Protein AF-A0A3B9ZSD0-F1 (afdb_monomer_lite)

Radius of gyration: 14.0 Å; chains: 1; bounding box: 35×30×34 Å

Foldseek 3Di:
DDDADDDDDAPQDWDWGQDPPRWIKIWGWDADPVNFKIKIWIWTQDPVRWIKIKIWIWGDDDQWIKIWIWIDDPVGIDIDIDIGHDD

Secondary structure (DSSP, 8-state):
---------SSS--EEEE-GGG-EEEEEEEE-TTS-EEEEEEEEE-TTSPEEEEEEEEEEETTEEEEEEEEEETTEEEEEEEEE---

Sequence (87 aa):
DITINDKFTLDGKECINKGWQDSKKTSVISWSADEKLLTITSKIPMQDGTDMTMTETYQMEGANLKVVANANSSFGEWAETYLFDKQ

Structure (mmCIF, N/CA/C/O backbone):
data_AF-A0A3B9ZSD0-F1
#
_entry.id   AF-A0A3B9ZSD0-F1
#
loop_
_atom_site.group_PDB
_atom_site.id
_atom_site.type_symbol
_atom_site.label_atom_id
_atom_site.label_alt_id
_atom_site.label_comp_id
_atom_site.label_asym_id
_atom_site.label_entity_id
_atom_site.label_seq_id
_atom_site.pdbx_PDB_ins_code
_atom_site.Cartn_x
_atom_site.Cartn_y
_atom_site.Cartn_z
_atom_site.occupancy
_atom_site.B_iso_or_equiv
_atom_site.auth_seq_id
_atom_site.auth_comp_id
_atom_site.auth_asym_id
_atom_site.auth_atom_id
_atom_site.pdbx_PDB_model_num
ATOM 1 N N . ASP A 1 1 ? 8.897 -19.205 1.937 1.00 55.09 1 ASP A N 1
ATOM 2 C CA . ASP A 1 1 ? 8.320 -17.978 2.514 1.00 55.09 1 ASP A CA 1
ATOM 3 C C . ASP A 1 1 ? 9.163 -16.771 2.167 1.00 55.09 1 ASP A C 1
ATOM 5 O O . ASP A 1 1 ? 10.354 -16.757 2.453 1.00 55.09 1 ASP A O 1
ATOM 9 N N . ILE A 1 2 ? 8.564 -15.799 1.483 1.00 63.94 2 ILE A N 1
ATOM 10 C CA . ILE A 1 2 ? 9.156 -14.479 1.258 1.00 63.94 2 ILE A CA 1
ATOM 11 C C . ILE A 1 2 ? 8.358 -13.517 2.132 1.00 63.94 2 ILE A C 1
ATOM 13 O O . ILE A 1 2 ? 7.156 -13.364 1.932 1.00 63.94 2 ILE A O 1
ATOM 17 N N . THR A 1 3 ? 9.019 -12.881 3.095 1.00 69.94 3 THR A N 1
ATOM 18 C CA . THR A 1 3 ? 8.406 -11.847 3.934 1.00 69.94 3 THR A CA 1
ATOM 19 C C . THR A 1 3 ? 8.879 -10.485 3.452 1.00 69.94 3 THR A C 1
ATOM 21 O O . THR A 1 3 ? 10.062 -10.159 3.564 1.00 69.94 3 THR A O 1
ATOM 24 N N . ILE A 1 4 ? 7.956 -9.679 2.932 1.00 74.62 4 ILE A N 1
ATOM 25 C CA . ILE A 1 4 ? 8.202 -8.274 2.599 1.00 74.62 4 ILE A CA 1
ATOM 26 C C . ILE A 1 4 ? 7.708 -7.439 3.780 1.00 74.62 4 ILE A C 1
ATOM 28 O O . ILE A 1 4 ? 6.581 -7.613 4.235 1.00 74.62 4 ILE A O 1
ATOM 32 N N . ASN A 1 5 ? 8.570 -6.571 4.308 1.00 79.50 5 ASN A N 1
ATOM 33 C CA . ASN A 1 5 ? 8.231 -5.680 5.413 1.00 79.50 5 ASN A CA 1
ATOM 34 C C . ASN A 1 5 ? 8.168 -4.248 4.888 1.00 79.50 5 ASN A C 1
ATOM 36 O O . ASN A 1 5 ? 9.212 -3.629 4.675 1.00 79.50 5 ASN A O 1
ATOM 40 N N . ASP A 1 6 ? 6.955 -3.732 4.731 1.00 81.88 6 ASP A N 1
ATOM 41 C CA . ASP A 1 6 ? 6.725 -2.339 4.369 1.00 81.88 6 ASP A CA 1
ATOM 42 C C . ASP A 1 6 ? 6.449 -1.508 5.627 1.00 81.88 6 ASP A C 1
ATOM 44 O O . ASP A 1 6 ? 5.720 -1.918 6.534 1.00 81.88 6 ASP A O 1
ATOM 48 N N . LYS A 1 7 ? 7.054 -0.321 5.692 1.00 84.06 7 LYS A N 1
ATOM 49 C CA . LYS A 1 7 ? 6.761 0.696 6.699 1.00 84.06 7 LYS A CA 1
ATOM 50 C C . LYS A 1 7 ? 5.919 1.787 6.070 1.00 84.06 7 LYS A C 1
ATOM 52 O O . LYS A 1 7 ? 6.254 2.346 5.029 1.00 84.06 7 LYS A O 1
ATOM 57 N N . PHE A 1 8 ? 4.841 2.099 6.759 1.00 84.81 8 PHE A N 1
ATOM 58 C CA . PHE A 1 8 ? 3.757 2.920 6.268 1.00 84.81 8 PHE A CA 1
ATOM 59 C C . PHE A 1 8 ? 3.537 4.086 7.227 1.00 84.81 8 PHE A C 1
ATOM 61 O O . PHE A 1 8 ? 3.507 3.887 8.443 1.00 84.81 8 PHE A O 1
ATOM 68 N N . THR A 1 9 ? 3.406 5.300 6.694 1.00 83.75 9 THR A N 1
ATOM 69 C CA . THR A 1 9 ? 3.037 6.482 7.481 1.00 83.75 9 THR A CA 1
ATOM 70 C C . THR A 1 9 ? 1.576 6.826 7.217 1.00 83.75 9 THR A C 1
ATOM 72 O O . THR A 1 9 ? 1.129 6.874 6.076 1.00 83.75 9 THR A O 1
ATOM 75 N N . LEU A 1 10 ? 0.808 7.050 8.284 1.00 83.88 10 LEU A N 1
ATOM 76 C CA . LEU A 1 10 ? -0.620 7.390 8.196 1.00 83.88 10 LEU A CA 1
ATOM 77 C C . LEU A 1 10 ? -0.861 8.903 8.054 1.00 83.88 10 LEU A C 1
ATOM 79 O O . LEU A 1 10 ? -1.983 9.370 8.207 1.00 83.88 10 LEU A O 1
ATOM 83 N N . ASP A 1 11 ? 0.191 9.681 7.799 1.00 84.31 11 ASP A N 1
ATOM 84 C CA . ASP A 1 11 ? 0.160 11.145 7.733 1.00 84.31 11 ASP A CA 1
ATOM 85 C C . ASP A 1 11 ? -0.193 11.687 6.338 1.00 84.31 11 ASP A C 1
ATOM 87 O O . ASP A 1 11 ? -0.081 12.889 6.095 1.00 84.31 11 ASP A O 1
ATOM 91 N N . GLY A 1 12 ? -0.593 10.810 5.412 1.00 79.94 12 GLY A N 1
ATOM 92 C CA . GLY A 1 12 ? -0.908 11.171 4.030 1.00 79.94 12 GLY A CA 1
ATOM 93 C C . GLY A 1 12 ? 0.312 11.474 3.163 1.00 79.94 12 GLY A C 1
ATOM 94 O O . GLY A 1 12 ? 0.147 11.850 2.003 1.00 79.94 12 GLY A O 1
ATOM 95 N N . LYS A 1 13 ? 1.534 11.334 3.692 1.00 87.31 13 LYS A N 1
ATOM 96 C CA . LYS A 1 13 ? 2.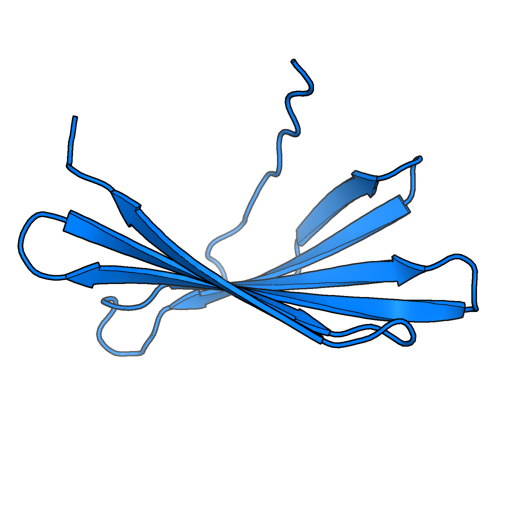759 11.576 2.927 1.00 87.31 13 LYS A CA 1
ATOM 97 C C . LYS A 1 13 ? 3.227 10.317 2.217 1.00 87.31 13 LYS A C 1
ATOM 99 O O . LYS A 1 13 ? 2.894 9.195 2.591 1.00 87.31 13 LYS A O 1
ATOM 104 N N . GLU A 1 14 ? 4.029 10.528 1.180 1.00 89.25 14 GLU A N 1
ATOM 105 C CA . GLU A 1 14 ? 4.703 9.439 0.489 1.00 89.25 14 GLU A CA 1
ATOM 106 C C . GLU A 1 14 ? 5.739 8.784 1.411 1.00 89.25 14 GLU A C 1
ATOM 108 O O . GLU A 1 14 ? 6.587 9.452 2.006 1.00 89.25 14 GLU A O 1
ATOM 113 N N . CYS A 1 15 ? 5.683 7.459 1.494 1.00 89.75 15 CYS A N 1
ATOM 114 C CA . CYS A 1 15 ? 6.692 6.624 2.123 1.00 89.75 15 CYS A CA 1
ATOM 115 C C . CYS A 1 15 ? 7.371 5.742 1.067 1.00 89.75 15 CYS A C 1
ATOM 117 O O . CYS A 1 15 ? 6.780 5.402 0.041 1.00 89.75 15 CYS A O 1
ATOM 119 N N . ILE A 1 16 ? 8.636 5.395 1.307 1.00 88.94 16 ILE A N 1
ATOM 120 C CA . ILE A 1 16 ? 9.464 4.638 0.364 1.00 88.94 16 ILE A CA 1
ATOM 121 C C . ILE A 1 16 ? 9.862 3.320 1.018 1.00 88.94 16 ILE A C 1
ATOM 123 O O . ILE A 1 16 ? 10.529 3.310 2.052 1.00 88.94 16 ILE A O 1
ATOM 127 N N . ASN A 1 17 ? 9.490 2.219 0.376 1.00 86.38 17 ASN A N 1
ATOM 128 C CA . ASN A 1 17 ? 9.826 0.860 0.772 1.00 86.38 17 ASN A CA 1
ATOM 129 C C . ASN A 1 17 ? 10.661 0.166 -0.309 1.00 86.38 17 ASN A C 1
ATOM 131 O O . ASN A 1 17 ? 10.701 0.587 -1.471 1.00 86.38 17 ASN A O 1
ATOM 135 N N . LYS A 1 18 ? 11.357 -0.907 0.078 1.00 83.00 18 LYS A N 1
ATOM 136 C CA . LYS A 1 18 ? 12.034 -1.774 -0.890 1.00 83.00 18 LYS A CA 1
ATOM 137 C C . LYS A 1 18 ? 10.983 -2.637 -1.582 1.00 83.00 18 LYS A C 1
ATOM 139 O O . LYS A 1 18 ? 10.326 -3.443 -0.935 1.00 83.00 18 LYS A O 1
ATOM 144 N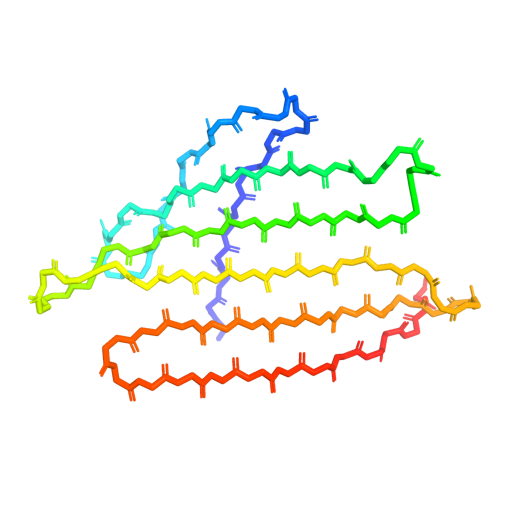 N . GLY A 1 19 ? 10.830 -2.437 -2.882 1.00 74.31 19 GLY A N 1
ATOM 145 C CA . GLY A 1 19 ? 9.992 -3.252 -3.747 1.00 74.31 19 GLY A CA 1
ATOM 146 C C . GLY A 1 19 ? 10.704 -4.522 -4.217 1.00 74.31 19 GLY A C 1
ATOM 147 O O . GLY A 1 19 ? 11.740 -4.934 -3.692 1.00 74.31 19 GLY A O 1
ATOM 148 N N . TRP A 1 20 ? 10.134 -5.151 -5.240 1.00 70.88 20 TRP A N 1
ATOM 149 C CA . TRP A 1 20 ? 10.668 -6.368 -5.850 1.00 70.88 20 TRP A CA 1
ATOM 150 C C . TRP A 1 20 ? 11.986 -6.100 -6.597 1.00 70.88 20 TRP A C 1
ATOM 152 O O . TRP A 1 20 ? 12.104 -5.068 -7.255 1.00 70.88 20 TRP A O 1
ATOM 162 N N . GLN A 1 21 ? 12.961 -7.017 -6.520 1.00 73.38 21 GLN A N 1
ATOM 163 C CA . GLN A 1 21 ? 14.261 -6.918 -7.219 1.00 73.38 21 GLN A CA 1
ATOM 164 C C . GLN A 1 21 ? 14.968 -5.554 -7.057 1.00 73.38 21 GLN A C 1
ATOM 166 O O . GLN A 1 21 ? 15.365 -4.931 -8.036 1.00 73.38 21 GLN A O 1
ATOM 171 N N . ASP A 1 22 ? 15.092 -5.065 -5.820 1.00 76.38 22 ASP A N 1
ATOM 172 C CA . ASP A 1 22 ? 15.725 -3.776 -5.479 1.00 76.38 22 ASP A CA 1
ATOM 173 C C . ASP A 1 22 ? 15.022 -2.516 -6.028 1.00 76.38 22 ASP A C 1
ATOM 175 O O . ASP A 1 22 ? 15.533 -1.400 -5.876 1.00 76.38 22 ASP A O 1
ATOM 179 N N . SER A 1 23 ? 13.821 -2.651 -6.603 1.00 81.06 23 SER A N 1
ATOM 180 C CA . SER A 1 23 ? 12.998 -1.497 -6.979 1.00 81.06 23 SER A CA 1
ATOM 181 C C . SER A 1 23 ? 12.582 -0.674 -5.754 1.00 81.06 23 SER A C 1
ATOM 183 O O . SER A 1 23 ? 12.542 -1.153 -4.618 1.00 81.06 23 SER A O 1
ATOM 185 N N . LYS A 1 24 ? 12.260 0.603 -5.975 1.00 87.50 24 LYS A N 1
ATOM 186 C CA . LYS A 1 24 ? 11.673 1.467 -4.945 1.00 87.50 24 LYS A CA 1
ATOM 187 C C . LYS A 1 24 ? 10.159 1.426 -5.084 1.00 87.50 24 LYS A C 1
ATOM 189 O O . LYS A 1 24 ? 9.637 1.861 -6.103 1.00 87.50 24 LYS A O 1
ATOM 194 N N . LYS A 1 25 ? 9.472 0.937 -4.056 1.00 89.50 25 LYS A N 1
ATOM 195 C CA . LYS A 1 25 ? 8.017 1.024 -3.938 1.00 89.50 25 LYS A CA 1
ATOM 196 C C . LYS A 1 25 ? 7.688 2.314 -3.196 1.00 89.50 25 LYS A C 1
ATOM 198 O O . LYS A 1 25 ? 7.999 2.420 -2.010 1.00 89.50 25 LYS A O 1
ATOM 203 N N . THR A 1 26 ? 7.088 3.293 -3.862 1.00 92.25 26 THR A N 1
ATOM 204 C CA . THR A 1 26 ? 6.525 4.459 -3.163 1.00 92.25 26 THR A CA 1
ATOM 205 C C . THR A 1 26 ? 5.087 4.164 -2.781 1.00 92.25 26 THR A C 1
ATOM 207 O O . THR A 1 26 ? 4.417 3.370 -3.441 1.00 92.25 26 THR A O 1
ATOM 210 N N . SER A 1 27 ? 4.607 4.691 -1.659 1.00 92.44 27 SER A N 1
ATOM 211 C CA . SER A 1 27 ? 3.234 4.461 -1.204 1.00 92.44 27 SER A CA 1
ATOM 212 C C . SER A 1 27 ? 2.670 5.668 -0.476 1.00 92.44 27 SER A C 1
ATOM 214 O O . SER A 1 27 ? 3.368 6.297 0.314 1.00 92.44 27 SER A O 1
ATOM 216 N N . VAL A 1 28 ? 1.397 5.963 -0.721 1.00 93.69 28 VAL A N 1
ATOM 217 C CA . VAL A 1 28 ? 0.623 7.000 -0.033 1.00 93.69 28 VAL A CA 1
ATOM 218 C C . VAL A 1 28 ? -0.590 6.344 0.602 1.00 93.69 28 VAL A C 1
ATOM 220 O O . VAL A 1 28 ? -1.243 5.500 -0.015 1.00 93.69 28 VAL A O 1
ATOM 223 N N . ILE A 1 29 ? -0.880 6.736 1.837 1.00 93.44 29 ILE A N 1
ATOM 224 C CA . ILE A 1 29 ? -1.965 6.166 2.626 1.00 93.44 29 ILE A CA 1
ATOM 225 C C . ILE A 1 29 ? -2.967 7.252 2.950 1.00 93.44 29 ILE A C 1
ATOM 227 O O . ILE A 1 29 ? -2.597 8.316 3.441 1.00 93.44 29 ILE A O 1
ATOM 231 N N . SER A 1 30 ? -4.238 6.967 2.709 1.00 93.06 30 SER A N 1
ATOM 232 C CA . SER A 1 30 ? -5.329 7.890 2.986 1.00 93.06 30 SER A CA 1
ATOM 233 C C . SER A 1 30 ? -6.484 7.171 3.660 1.00 93.06 30 SER A C 1
ATOM 235 O O . SER A 1 30 ? -6.930 6.123 3.192 1.00 93.06 30 SER A O 1
ATOM 237 N N . TRP A 1 31 ? -7.001 7.777 4.721 1.00 92.44 31 TRP A N 1
ATOM 238 C CA . TRP A 1 31 ? -8.278 7.404 5.310 1.00 92.44 31 TRP A CA 1
ATOM 239 C C . TRP A 1 31 ? -9.418 8.141 4.608 1.00 92.44 31 TRP A C 1
ATOM 241 O O . TRP A 1 31 ? -9.269 9.297 4.203 1.00 92.44 31 TRP A O 1
ATOM 251 N N . SER A 1 32 ? -10.568 7.485 4.483 1.00 92.00 32 SER A N 1
ATOM 252 C CA . SER A 1 32 ? -11.818 8.173 4.172 1.00 92.00 32 SER A CA 1
ATOM 253 C C . SER A 1 32 ? -12.194 9.148 5.293 1.00 92.00 32 SER A C 1
ATOM 255 O O . SER A 1 32 ? -11.774 8.997 6.438 1.00 92.00 32 SER A O 1
ATOM 257 N N . ALA A 1 33 ? -13.022 10.148 4.979 1.00 89.88 33 ALA A N 1
ATOM 258 C CA . ALA A 1 33 ? -13.449 11.164 5.949 1.00 89.88 33 ALA A CA 1
ATOM 259 C C . ALA A 1 33 ? -14.207 10.589 7.162 1.00 89.88 33 ALA A C 1
ATOM 261 O O . ALA A 1 33 ? -14.280 11.234 8.201 1.00 89.88 33 ALA A O 1
ATOM 262 N N . ASP A 1 34 ? -14.785 9.395 7.020 1.00 91.38 34 ASP A N 1
ATOM 263 C CA . ASP A 1 34 ? -15.465 8.661 8.087 1.00 91.38 34 ASP A CA 1
ATOM 264 C C . ASP A 1 34 ? -14.561 7.641 8.802 1.00 91.38 34 ASP A C 1
ATOM 266 O O . ASP A 1 34 ? -15.052 6.909 9.659 1.00 91.38 34 ASP A O 1
ATOM 270 N N . GLU A 1 35 ? -13.272 7.579 8.445 1.00 89.25 35 GLU A N 1
ATOM 271 C CA . GLU A 1 35 ? -12.247 6.683 9.004 1.00 89.25 35 GLU A CA 1
ATOM 272 C C . GLU A 1 35 ? -12.582 5.181 8.895 1.00 89.25 35 GLU A C 1
ATOM 274 O O . GLU A 1 35 ? -12.018 4.347 9.604 1.00 89.25 35 GLU A O 1
ATOM 279 N N . LYS A 1 36 ? -13.490 4.799 7.987 1.00 91.81 36 LYS A N 1
ATOM 280 C CA . LYS A 1 36 ? -13.907 3.395 7.794 1.00 91.81 36 LYS A CA 1
ATOM 281 C C . LYS A 1 36 ? -13.179 2.673 6.669 1.00 91.81 36 LYS A C 1
ATOM 283 O O . LYS A 1 36 ? -13.229 1.444 6.619 1.00 91.81 36 LYS A O 1
ATOM 288 N N . LEU A 1 37 ? -12.549 3.419 5.767 1.00 92.44 37 LEU A N 1
ATOM 289 C CA . LEU A 1 37 ? -11.845 2.897 4.606 1.00 92.44 37 LEU A CA 1
ATOM 290 C C . LEU A 1 37 ? -10.406 3.409 4.622 1.00 92.44 37 LEU A C 1
ATOM 292 O O . LEU A 1 37 ? -10.161 4.609 4.488 1.00 92.44 37 LEU A O 1
ATOM 296 N N . LEU A 1 38 ? -9.4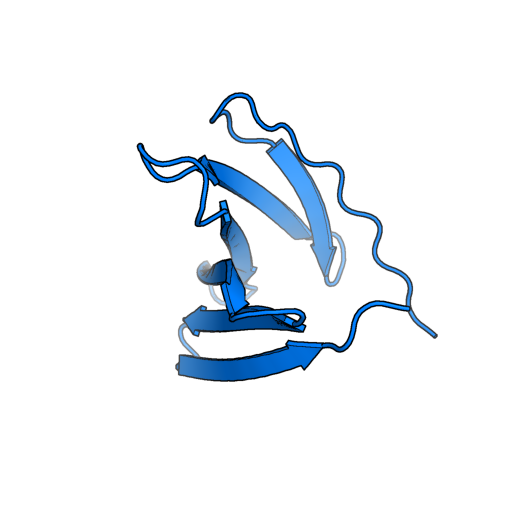58 2.488 4.747 1.00 94.25 38 LEU A N 1
ATOM 297 C CA . LEU A 1 38 ? -8.040 2.769 4.570 1.00 94.25 38 LEU A CA 1
ATOM 298 C C . LEU A 1 38 ? -7.654 2.430 3.137 1.00 94.25 38 LEU A C 1
ATOM 300 O O . LEU A 1 38 ? -7.815 1.291 2.714 1.00 94.25 38 LEU A O 1
ATOM 304 N N . THR A 1 39 ? -7.131 3.399 2.396 1.00 94.62 39 THR A N 1
ATOM 305 C CA . THR A 1 39 ? -6.618 3.185 1.039 1.00 94.62 39 THR A CA 1
ATOM 306 C C . THR A 1 39 ? -5.107 3.337 1.039 1.00 94.62 39 THR A C 1
ATOM 308 O O . THR A 1 39 ? -4.586 4.364 1.474 1.00 94.62 39 THR A O 1
ATOM 311 N N . ILE A 1 40 ? -4.409 2.332 0.525 1.00 93.81 40 ILE A N 1
ATOM 312 C CA . ILE A 1 40 ? -2.972 2.353 0.268 1.00 93.81 40 ILE A CA 1
ATOM 313 C C . ILE A 1 40 ? -2.792 2.362 -1.245 1.00 93.81 40 ILE A C 1
ATOM 315 O O . ILE A 1 40 ? -3.242 1.452 -1.934 1.00 93.81 40 ILE A O 1
ATOM 319 N N . THR A 1 41 ? -2.150 3.400 -1.773 1.00 93.19 41 THR A N 1
ATOM 320 C CA . THR A 1 41 ? -1.771 3.467 -3.188 1.00 93.19 41 THR A CA 1
ATOM 321 C C . THR A 1 41 ? -0.264 3.372 -3.298 1.00 93.19 41 THR A C 1
ATOM 323 O O . THR A 1 41 ? 0.446 4.249 -2.811 1.00 93.19 41 THR A O 1
ATOM 326 N N . SER A 1 42 ? 0.222 2.324 -3.949 1.00 91.81 42 SER A N 1
ATOM 327 C CA . SER A 1 42 ? 1.633 2.065 -4.183 1.00 91.81 42 SER A CA 1
ATOM 328 C C . SER A 1 42 ? 1.997 2.213 -5.653 1.00 91.81 42 SER A C 1
ATOM 330 O O . SER A 1 42 ? 1.217 1.853 -6.531 1.00 91.81 42 SER A O 1
ATOM 332 N N . LYS A 1 43 ? 3.213 2.686 -5.926 1.00 91.88 43 LYS A N 1
ATOM 333 C CA . LYS A 1 43 ? 3.801 2.704 -7.266 1.00 91.88 43 LYS A CA 1
ATOM 334 C C . LYS A 1 43 ? 5.123 1.960 -7.271 1.00 91.88 43 LYS A C 1
ATOM 336 O O . LYS A 1 43 ? 5.941 2.139 -6.366 1.00 91.88 43 LYS A O 1
ATOM 341 N N . ILE A 1 44 ? 5.310 1.114 -8.275 1.00 89.38 44 ILE A N 1
ATOM 342 C CA . ILE A 1 44 ? 6.526 0.329 -8.472 1.00 89.38 44 ILE A CA 1
ATOM 343 C C . ILE A 1 44 ? 6.996 0.548 -9.913 1.00 89.38 44 ILE A C 1
ATOM 345 O O . ILE A 1 44 ? 6.257 0.198 -10.834 1.00 89.38 44 ILE A O 1
ATOM 349 N N . PRO A 1 45 ? 8.205 1.092 -10.126 1.00 87.75 45 PRO A N 1
ATOM 350 C CA . PRO A 1 45 ? 8.753 1.255 -11.463 1.00 87.75 45 PRO A CA 1
ATOM 351 C C . PRO A 1 45 ? 9.079 -0.117 -12.058 1.00 87.75 45 PRO A C 1
ATOM 353 O O . PRO A 1 45 ? 9.754 -0.939 -11.428 1.00 87.75 45 PRO A O 1
ATOM 356 N N . MET A 1 46 ? 8.596 -0.363 -13.270 1.00 83.56 46 MET A N 1
ATOM 357 C CA . MET A 1 46 ? 8.839 -1.585 -14.030 1.00 83.56 46 MET A CA 1
ATOM 358 C C . MET A 1 46 ? 10.033 -1.431 -14.984 1.00 83.56 46 MET A C 1
ATOM 360 O O . MET A 1 46 ? 10.475 -0.331 -15.315 1.00 83.56 46 MET A O 1
ATOM 364 N N . GLN A 1 47 ? 10.582 -2.563 -15.433 1.00 81.50 47 GLN A N 1
ATOM 365 C CA . GLN A 1 47 ? 11.759 -2.597 -16.316 1.00 81.50 47 GLN A CA 1
ATOM 366 C C . GLN A 1 47 ? 11.486 -2.056 -17.728 1.00 81.50 47 GLN A C 1
ATOM 368 O O . GLN A 1 47 ? 12.421 -1.678 -18.428 1.00 81.50 47 GLN A O 1
ATOM 373 N N . ASP A 1 48 ? 10.221 -2.009 -18.144 1.00 84.19 48 ASP A N 1
ATOM 374 C CA . ASP A 1 48 ? 9.784 -1.446 -19.425 1.00 84.19 48 ASP A CA 1
ATOM 375 C C . ASP A 1 48 ? 9.672 0.092 -19.406 1.00 84.19 48 ASP A C 1
ATOM 377 O O . ASP A 1 48 ? 9.320 0.702 -20.415 1.00 84.19 48 ASP A O 1
ATOM 381 N N . GLY A 1 49 ? 9.992 0.722 -18.269 1.00 82.12 49 GLY A N 1
ATOM 382 C CA . GLY A 1 49 ? 9.935 2.169 -18.077 1.00 82.12 49 GLY A CA 1
ATOM 383 C C . GLY A 1 49 ? 8.555 2.701 -17.688 1.00 82.12 49 GLY A C 1
ATOM 384 O O . GLY A 1 49 ? 8.403 3.917 -17.578 1.00 82.12 49 GLY A O 1
ATOM 385 N N . THR A 1 50 ? 7.564 1.830 -17.476 1.00 87.31 50 THR A N 1
ATOM 386 C CA . THR A 1 50 ? 6.244 2.211 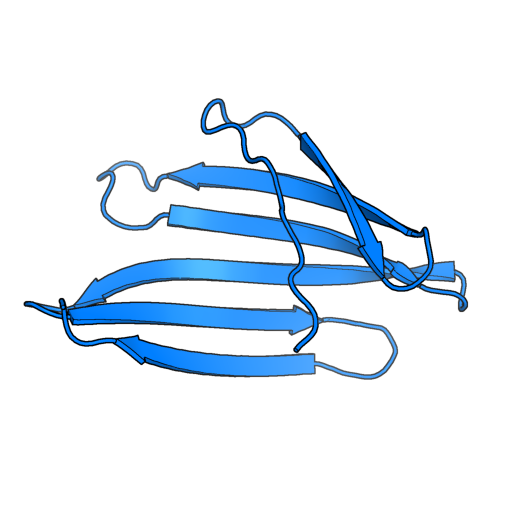-16.952 1.00 87.31 50 THR A CA 1
ATOM 387 C C . THR A 1 50 ? 6.160 2.011 -15.439 1.00 87.31 50 THR A C 1
ATOM 389 O O . THR A 1 50 ? 6.959 1.286 -14.847 1.00 87.31 50 THR A O 1
ATOM 392 N N . ASP A 1 51 ? 5.188 2.657 -14.795 1.00 88.19 51 ASP A N 1
ATOM 393 C CA . ASP A 1 51 ? 4.907 2.443 -13.377 1.00 88.19 51 ASP A CA 1
ATOM 394 C C . ASP A 1 51 ? 3.733 1.478 -13.218 1.00 88.19 51 ASP A C 1
ATOM 396 O O . ASP A 1 51 ? 2.632 1.728 -13.716 1.00 88.19 51 ASP A O 1
ATOM 400 N N . MET A 1 52 ? 3.935 0.416 -12.442 1.00 89.44 52 MET A N 1
ATOM 401 C CA . MET A 1 52 ? 2.827 -0.357 -11.899 1.00 89.44 52 MET A CA 1
ATOM 402 C C . MET A 1 52 ? 2.200 0.419 -10.751 1.00 89.44 52 MET A C 1
ATOM 404 O O . MET A 1 52 ? 2.886 0.761 -9.785 1.00 89.44 52 MET A O 1
ATOM 408 N N . THR A 1 53 ? 0.895 0.652 -10.823 1.00 92.31 53 THR A N 1
ATOM 409 C CA . THR A 1 53 ? 0.130 1.236 -9.720 1.00 92.31 53 THR A CA 1
ATOM 410 C C . THR A 1 53 ? -0.679 0.144 -9.045 1.00 92.31 53 THR A C 1
ATOM 412 O O . THR A 1 53 ? -1.418 -0.573 -9.710 1.00 92.31 53 THR A O 1
ATOM 415 N N . MET A 1 54 ? -0.550 0.025 -7.730 1.00 91.62 54 MET A N 1
ATOM 416 C CA . MET A 1 54 ? -1.309 -0.907 -6.907 1.00 91.62 54 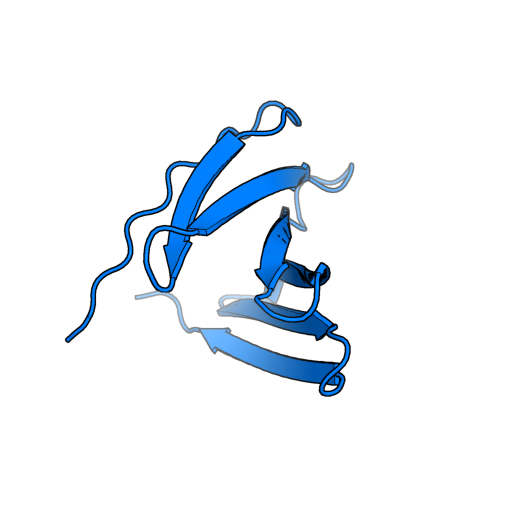MET A CA 1
ATOM 417 C C . MET A 1 54 ? -2.147 -0.119 -5.905 1.00 91.62 54 MET A C 1
ATOM 419 O O . MET A 1 54 ? -1.649 0.809 -5.275 1.00 91.62 54 MET A O 1
ATOM 423 N N . THR A 1 55 ? -3.415 -0.472 -5.761 1.00 94.12 55 THR A N 1
ATOM 424 C CA . THR A 1 55 ? -4.344 0.154 -4.825 1.00 94.12 55 THR A CA 1
ATOM 425 C C . THR A 1 55 ? -4.987 -0.924 -3.975 1.00 94.12 55 THR A C 1
ATOM 427 O O . THR A 1 55 ? -5.706 -1.780 -4.486 1.00 94.12 55 THR A O 1
ATOM 430 N N . GLU A 1 56 ? -4.749 -0.854 -2.673 1.00 93.81 56 GLU A N 1
ATOM 431 C CA . GLU A 1 56 ? -5.313 -1.756 -1.678 1.00 93.81 56 GLU A CA 1
ATOM 432 C C . GLU A 1 56 ? -6.251 -0.965 -0.769 1.00 93.81 56 GLU A C 1
ATOM 434 O O . GLU A 1 56 ? -5.849 0.026 -0.157 1.00 93.81 56 GLU A O 1
ATOM 439 N N . THR A 1 57 ? -7.509 -1.386 -0.680 1.00 94.88 57 THR A N 1
ATOM 440 C CA . THR A 1 57 ? -8.485 -0.788 0.233 1.00 94.88 57 THR A CA 1
ATOM 441 C C . THR A 1 57 ? -8.865 -1.772 1.320 1.00 94.88 57 THR A C 1
ATOM 443 O O . THR A 1 57 ? -9.286 -2.889 1.018 1.00 94.88 57 THR A O 1
ATOM 446 N N . TYR A 1 58 ? -8.780 -1.333 2.568 1.00 94.06 58 TYR A N 1
ATOM 447 C CA . TYR A 1 58 ? -9.115 -2.106 3.754 1.00 94.06 58 TYR A CA 1
ATOM 448 C C . TYR A 1 58 ? -10.352 -1.500 4.407 1.00 94.06 58 TYR A C 1
ATOM 450 O O . TYR A 1 58 ? -10.387 -0.302 4.704 1.00 94.06 58 TYR A O 1
ATOM 458 N N . GLN A 1 59 ? -11.361 -2.332 4.638 1.00 94.44 59 GLN A N 1
ATOM 459 C CA . GLN A 1 59 ? -12.632 -1.926 5.225 1.00 94.44 59 GLN A CA 1
ATOM 460 C C . GLN A 1 59 ? -13.193 -3.035 6.111 1.00 94.44 59 GLN A C 1
ATOM 462 O O . GLN A 1 59 ? -13.096 -4.213 5.781 1.00 94.44 59 GLN A O 1
ATOM 467 N N . MET A 1 60 ? -13.848 -2.667 7.210 1.00 92.44 60 MET A N 1
ATOM 468 C CA . MET A 1 60 ? -14.633 -3.623 7.993 1.00 92.44 60 MET A CA 1
ATOM 469 C C . MET A 1 60 ? -15.982 -3.900 7.315 1.00 92.44 60 MET A C 1
ATOM 471 O O . MET A 1 60 ? -16.773 -2.981 7.093 1.00 92.44 60 MET A O 1
ATOM 475 N N . GLU A 1 61 ? -16.267 -5.170 7.037 1.00 90.56 61 GLU A N 1
ATOM 476 C CA . GLU A 1 61 ? -17.559 -5.664 6.556 1.00 90.56 61 GLU A CA 1
ATOM 477 C C . GLU A 1 61 ? -18.170 -6.549 7.655 1.00 90.56 61 GLU A C 1
ATOM 479 O O . GLU A 1 61 ? -17.915 -7.748 7.763 1.00 90.56 61 GLU A O 1
ATOM 484 N N . GLY A 1 62 ? -18.925 -5.916 8.559 1.00 88.81 62 GLY A N 1
ATOM 485 C CA . GLY A 1 62 ? -19.435 -6.568 9.767 1.00 88.81 62 GLY A CA 1
ATOM 486 C C . GLY A 1 62 ? -18.313 -6.887 10.761 1.00 88.81 62 GLY A C 1
ATOM 487 O O . GLY A 1 62 ? -17.642 -5.980 11.251 1.00 88.81 62 GLY A O 1
ATOM 488 N N . ALA A 1 63 ? -18.132 -8.171 11.079 1.00 90.94 63 ALA A N 1
ATOM 489 C CA . ALA A 1 63 ? -17.057 -8.649 11.955 1.00 90.94 63 ALA A CA 1
ATOM 490 C C . ALA A 1 63 ? -15.745 -8.952 11.203 1.00 90.94 63 ALA A C 1
ATOM 492 O O . ALA A 1 63 ? -14.726 -9.214 11.844 1.00 90.94 63 ALA A O 1
ATOM 493 N N . ASN A 1 64 ? -15.771 -8.888 9.869 1.00 93.00 64 ASN A N 1
ATOM 494 C CA . ASN A 1 64 ? -14.696 -9.357 9.005 1.00 93.00 64 ASN A CA 1
ATOM 495 C C . ASN A 1 64 ? -13.953 -8.181 8.367 1.00 93.00 64 ASN A C 1
ATOM 497 O O . ASN A 1 64 ? -14.522 -7.109 8.149 1.00 93.00 64 ASN A O 1
ATOM 501 N N . LEU A 1 65 ? -12.677 -8.387 8.048 1.00 93.25 65 LEU A N 1
ATOM 502 C CA . LEU A 1 65 ? -11.867 -7.423 7.312 1.00 93.25 65 LEU A CA 1
ATOM 503 C C . LEU A 1 65 ? -11.944 -7.741 5.818 1.00 93.25 65 LEU A C 1
ATOM 505 O O . LEU A 1 65 ? -11.454 -8.776 5.370 1.00 93.25 65 LEU A O 1
ATOM 509 N 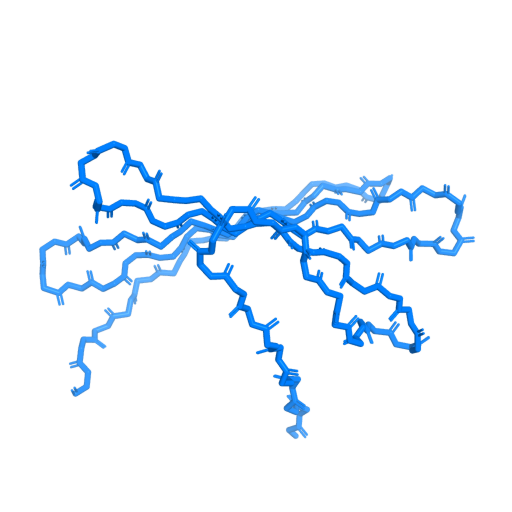N . LYS A 1 66 ? -12.531 -6.833 5.044 1.00 94.50 66 LYS A N 1
ATOM 510 C CA . LYS A 1 66 ? -12.510 -6.865 3.585 1.00 94.50 66 LYS A CA 1
ATOM 511 C C . LYS A 1 66 ? -11.275 -6.135 3.077 1.00 94.50 66 LYS A C 1
ATOM 513 O O . LYS A 1 66 ? -11.030 -4.987 3.453 1.00 94.50 66 LYS A O 1
ATOM 518 N N . VAL A 1 67 ? -10.538 -6.781 2.184 1.00 95.38 67 VAL A N 1
ATOM 519 C CA . VAL A 1 67 ? -9.407 -6.188 1.469 1.00 95.38 67 VAL A CA 1
ATOM 520 C C . VAL A 1 67 ? -9.661 -6.314 -0.023 1.00 95.38 67 VAL A C 1
ATOM 522 O O . VAL A 1 67 ? -9.872 -7.415 -0.518 1.00 95.38 67 VAL A O 1
ATOM 525 N N . VAL A 1 68 ? -9.650 -5.197 -0.742 1.00 95.12 68 VAL A N 1
ATOM 526 C CA . VAL A 1 68 ? -9.705 -5.191 -2.210 1.00 95.12 68 VAL A CA 1
ATOM 527 C C . VAL A 1 68 ? -8.360 -4.704 -2.715 1.00 95.12 68 VAL A C 1
ATOM 529 O O . VAL A 1 68 ? -7.985 -3.566 -2.443 1.00 95.12 68 VAL A O 1
ATOM 532 N N . ALA A 1 69 ? -7.639 -5.564 -3.422 1.00 93.44 69 ALA A N 1
ATOM 533 C CA . ALA A 1 69 ? -6.355 -5.259 -4.029 1.00 93.44 69 ALA A CA 1
ATOM 534 C C . ALA A 1 69 ? -6.535 -5.152 -5.541 1.00 93.44 69 ALA A C 1
ATOM 536 O O . ALA A 1 69 ? -7.055 -6.063 -6.174 1.00 93.44 69 ALA A O 1
ATOM 537 N N . ASN A 1 70 ? -6.110 -4.039 -6.120 1.00 92.94 70 ASN A N 1
ATOM 538 C CA . ASN A 1 70 ? -6.094 -3.829 -7.559 1.00 92.94 70 ASN A CA 1
ATOM 539 C C . ASN A 1 70 ? -4.673 -3.482 -7.970 1.00 92.94 70 ASN A C 1
ATOM 541 O O . ASN A 1 70 ? -4.031 -2.687 -7.285 1.00 92.94 70 ASN A O 1
ATOM 545 N N . ALA A 1 71 ? -4.196 -3.989 -9.100 1.00 90.25 71 ALA A N 1
ATOM 546 C CA . ALA A 1 71 ? -3.023 -3.409 -9.731 1.00 90.25 71 ALA A CA 1
ATOM 547 C C . ALA A 1 71 ? -3.215 -3.222 -11.230 1.00 90.25 71 ALA A C 1
ATOM 549 O O . ALA A 1 71 ? -3.861 -4.013 -11.914 1.00 90.25 71 ALA A O 1
ATOM 550 N N . ASN A 1 72 ? -2.622 -2.142 -11.716 1.00 90.75 72 ASN A N 1
ATOM 551 C CA . ASN A 1 72 ? -2.636 -1.724 -13.100 1.00 90.75 72 ASN A CA 1
ATOM 552 C C . ASN A 1 72 ? -1.193 -1.554 -13.575 1.00 90.75 72 ASN A C 1
ATOM 554 O O . ASN A 1 72 ? -0.375 -0.918 -12.901 1.00 90.75 72 ASN A O 1
ATOM 558 N N . SER A 1 73 ? -0.886 -2.147 -14.721 1.00 87.88 73 SER A N 1
ATOM 559 C CA . SER A 1 73 ? 0.413 -2.069 -15.377 1.00 87.88 73 SER A CA 1
ATOM 560 C C . SER A 1 73 ? 0.255 -2.146 -16.893 1.00 87.88 73 SER A C 1
ATOM 562 O O . SER A 1 73 ? -0.795 -2.526 -17.411 1.00 87.88 73 SER A O 1
ATOM 564 N N . SER A 1 74 ? 1.337 -1.877 -17.616 1.00 84.69 74 SER A N 1
ATOM 565 C CA . SER A 1 74 ? 1.439 -2.104 -19.065 1.00 84.69 74 SER A CA 1
ATOM 566 C C . SER A 1 74 ? 1.136 -3.548 -19.498 1.00 84.69 74 SER A C 1
ATOM 568 O O . SER A 1 74 ? 0.745 -3.776 -20.642 1.00 84.69 74 SER A O 1
ATOM 570 N N . PHE A 1 75 ? 1.285 -4.522 -18.594 1.00 81.31 75 PHE A N 1
ATOM 571 C CA . PHE A 1 75 ? 1.035 -5.945 -18.840 1.00 81.31 75 PHE A CA 1
ATOM 572 C C . PHE A 1 75 ? -0.409 -6.375 -18.548 1.00 81.31 75 PHE A C 1
ATOM 574 O O . PHE A 1 75 ? -0.756 -7.535 -18.774 1.00 81.31 75 PHE A O 1
ATOM 581 N N . GLY A 1 76 ? -1.247 -5.454 -18.064 1.00 87.06 76 GLY A N 1
ATOM 582 C CA . GLY A 1 76 ? -2.656 -5.689 -17.780 1.00 87.06 76 GLY A CA 1
ATOM 583 C C . GLY A 1 76 ? -3.087 -5.224 -16.394 1.00 87.06 76 GLY A C 1
ATOM 584 O O . GLY A 1 76 ? -2.298 -4.715 -15.589 1.00 87.06 76 GLY A O 1
ATOM 585 N N . GLU A 1 77 ? -4.375 -5.430 -16.140 1.00 91.06 77 GLU A N 1
ATOM 586 C CA . GLU A 1 77 ? -5.054 -5.088 -14.896 1.00 91.06 77 GLU A CA 1
ATOM 587 C C . GLU A 1 77 ? -5.485 -6.361 -14.173 1.00 91.06 77 GLU A C 1
ATOM 589 O O . GLU A 1 77 ? -5.955 -7.318 -14.795 1.00 91.06 77 GLU A O 1
ATOM 594 N N . TRP A 1 78 ? -5.348 -6.364 -12.851 1.00 90.00 78 TRP A N 1
ATOM 595 C CA . TRP A 1 78 ? -5.878 -7.423 -12.004 1.00 90.00 78 TRP A CA 1
ATOM 596 C C . TRP A 1 78 ? -6.518 -6.842 -10.749 1.00 90.00 78 TRP A C 1
ATOM 598 O O . TRP A 1 78 ? -6.130 -5.778 -10.262 1.00 90.00 78 TRP A O 1
ATOM 608 N N . ALA A 1 79 ? -7.523 -7.553 -10.248 1.00 91.56 79 ALA A N 1
ATOM 609 C CA . ALA A 1 79 ? -8.284 -7.184 -9.069 1.00 91.56 79 ALA A CA 1
ATOM 610 C C . ALA A 1 79 ? -8.628 -8.441 -8.269 1.00 91.56 79 ALA A C 1
ATOM 612 O O . ALA A 1 79 ? -9.159 -9.410 -8.814 1.00 91.56 79 ALA A O 1
ATOM 613 N N . GLU A 1 80 ? -8.350 -8.409 -6.974 1.00 92.31 80 GLU A N 1
ATOM 614 C CA . GLU A 1 80 ? -8.636 -9.479 -6.028 1.00 92.31 80 GLU A CA 1
ATOM 615 C C . GLU A 1 80 ? -9.379 -8.915 -4.820 1.00 92.31 80 GLU A C 1
ATOM 617 O O . GLU A 1 80 ? -9.146 -7.792 -4.373 1.00 92.31 80 GLU A O 1
ATOM 622 N N . THR A 1 81 ? -10.310 -9.698 -4.284 1.00 94.50 81 THR A N 1
ATOM 623 C CA . THR A 1 81 ? -11.031 -9.360 -3.056 1.00 94.50 81 THR A CA 1
ATOM 624 C C . THR A 1 81 ? -10.861 -10.484 -2.055 1.00 94.50 81 THR A C 1
ATOM 626 O O . THR A 1 81 ? -11.161 -11.640 -2.345 1.00 94.50 81 THR A O 1
ATOM 629 N N . TYR A 1 82 ? -10.424 -10.113 -0.863 1.00 92.38 82 TYR A N 1
ATOM 630 C CA . TYR A 1 82 ? -10.203 -10.991 0.266 1.00 92.38 82 TYR A CA 1
ATOM 631 C C . TYR A 1 82 ? -11.151 -10.615 1.399 1.00 92.38 82 TYR A C 1
ATOM 633 O O . TYR A 1 82 ? -11.401 -9.434 1.651 1.00 92.38 82 TYR A O 1
ATOM 641 N N . LEU A 1 83 ? -11.659 -11.623 2.100 1.00 93.88 83 LEU A N 1
ATOM 642 C CA . LEU A 1 83 ? -12.440 -11.447 3.316 1.00 93.88 83 LEU A CA 1
ATOM 643 C C . LEU A 1 83 ? -11.784 -12.276 4.414 1.00 93.88 83 LEU A C 1
ATOM 645 O O . LEU A 1 83 ? -11.693 -13.496 4.299 1.00 93.88 83 LEU A O 1
ATOM 649 N N . PHE A 1 84 ? -11.300 -11.601 5.448 1.00 91.69 84 PHE A N 1
ATOM 650 C CA . PHE A 1 84 ? -10.594 -12.220 6.559 1.00 91.69 84 PHE A CA 1
ATOM 651 C C . PHE A 1 84 ? -11.462 -12.207 7.811 1.00 91.69 84 PHE A C 1
ATOM 653 O O . PHE A 1 84 ? -12.006 -11.166 8.193 1.00 91.69 84 PHE A O 1
ATOM 660 N N . ASP A 1 85 ? -11.544 -13.356 8.474 1.00 92.12 85 ASP A N 1
ATOM 661 C CA . ASP A 1 85 ? -12.107 -13.445 9.814 1.00 92.12 85 ASP A CA 1
ATOM 662 C C . ASP A 1 85 ? -11.108 -12.895 10.835 1.00 92.12 85 ASP A C 1
ATOM 664 O O . ASP A 1 85 ? -9.887 -13.043 10.703 1.00 92.12 85 ASP A O 1
ATOM 668 N N . LYS A 1 86 ? -11.633 -12.255 11.879 1.00 83.06 86 LYS A N 1
ATOM 669 C CA . LYS A 1 86 ? -10.814 -11.798 12.998 1.00 83.06 86 LYS A CA 1
ATOM 670 C C . LYS A 1 86 ? -10.289 -13.013 13.772 1.00 83.06 86 LYS A C 1
ATOM 672 O O . LYS A 1 86 ? -11.090 -13.820 14.240 1.00 83.06 86 LYS A O 1
ATOM 677 N N . GLN A 1 87 ? -8.966 -13.119 13.904 1.00 74.25 87 GLN A N 1
ATOM 678 C CA . GLN A 1 87 ? -8.316 -14.117 14.762 1.00 74.25 87 GLN A CA 1
ATOM 679 C C . GLN A 1 87 ? -8.369 -13.738 16.242 1.00 74.25 87 GLN A C 1
ATOM 681 O O . GLN A 1 87 ? -8.342 -12.521 16.552 1.00 74.25 87 GLN A O 1
#

pLDDT: mean 87.64, std 7.42, range [55.09, 95.38]